Protein AF-A0A934EUV6-F1 (afdb_monomer)

Radius of gyration: 11.8 Å; Cα contacts (8 Å, |Δi|>4): 50; chains: 1; bounding box: 31×20×32 Å

Secondary structure (DSSP, 8-state):
-PPPP-EEEE-GGGS-SEEEETTEEEE-----HHHHHHHHHHHHHHHHHHT-

pLDDT: mean 86.02, std 12.13, range [41.38, 98.19]

Mean predicted aligned error: 4.95 Å

Sequence (52 aa):
MKGKRVIGYDNAEGKGDHRHYGDKEEVYTFKSVDKLFEDFYNDIKRVKKHES

Structure (mmCIF, N/CA/C/O backbone):
data_AF-A0A934EUV6-F1
#
_entry.id   AF-A0A934EUV6-F1
#
loop_
_atom_site.group_PDB
_atom_site.id
_atom_site.type_symbol
_atom_site.label_atom_id
_atom_site.label_alt_id
_atom_site.label_comp_id
_atom_site.label_asym_id
_atom_site.label_entity_id
_atom_site.label_seq_id
_atom_site.pdbx_PDB_ins_code
_atom_site.Cartn_x
_atom_site.Cartn_y
_atom_site.Cartn_z
_atom_site.occupancy
_atom_site.B_iso_or_equiv
_atom_site.auth_seq_id
_atom_site.auth_comp_id
_atom_site.auth_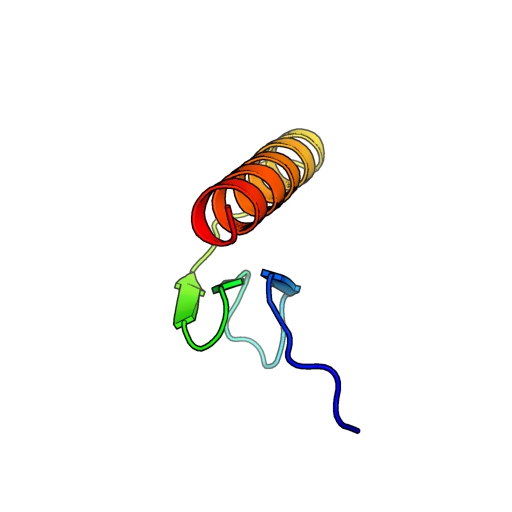asym_id
_atom_site.auth_atom_id
_atom_site.pdbx_PDB_model_num
ATOM 1 N N . MET A 1 1 ? -18.730 -14.698 7.508 1.00 41.38 1 MET A N 1
ATOM 2 C CA . MET A 1 1 ? -18.536 -13.237 7.382 1.00 41.38 1 MET A CA 1
ATOM 3 C C . MET A 1 1 ? -17.378 -13.017 6.423 1.00 41.38 1 MET A C 1
ATOM 5 O O . MET A 1 1 ? -16.308 -13.550 6.680 1.00 41.38 1 MET A O 1
ATOM 9 N N . LYS A 1 2 ? -17.594 -12.367 5.273 1.00 62.75 2 LYS A N 1
ATOM 10 C CA . LYS A 1 2 ? -16.505 -12.090 4.323 1.00 62.75 2 LYS A CA 1
ATOM 11 C C . LYS A 1 2 ? -15.612 -11.013 4.942 1.00 62.75 2 LYS A C 1
ATOM 13 O O . LYS A 1 2 ? -16.112 -9.935 5.247 1.00 62.75 2 LYS A O 1
ATOM 18 N N . GLY A 1 3 ? -14.336 -11.315 5.172 1.00 70.12 3 GLY A N 1
ATOM 19 C CA . GLY A 1 3 ? -13.370 -10.303 5.594 1.00 70.12 3 GLY A CA 1
ATOM 20 C C . GLY A 1 3 ? -13.279 -9.226 4.517 1.00 70.12 3 GLY A C 1
ATOM 21 O O . GLY A 1 3 ? -13.014 -9.545 3.358 1.00 70.12 3 GLY A O 1
ATOM 22 N N . LYS A 1 4 ? -13.558 -7.968 4.871 1.00 79.06 4 LYS A N 1
ATOM 23 C CA . LYS A 1 4 ? -13.366 -6.842 3.954 1.00 79.06 4 LYS A CA 1
ATOM 24 C C . LYS A 1 4 ? -11.866 -6.577 3.854 1.00 79.06 4 LYS A C 1
ATOM 26 O O . LYS A 1 4 ? -11.200 -6.428 4.877 1.00 79.06 4 LYS A O 1
ATOM 31 N N . ARG A 1 5 ? -11.326 -6.542 2.633 1.00 84.00 5 ARG A N 1
ATOM 32 C CA . ARG A 1 5 ? -9.938 -6.128 2.401 1.00 84.00 5 ARG A CA 1
ATOM 33 C C . ARG A 1 5 ? -9.825 -4.649 2.771 1.00 84.00 5 ARG A C 1
ATOM 35 O O . ARG A 1 5 ? -10.516 -3.820 2.192 1.00 84.00 5 ARG A O 1
ATOM 42 N N . VAL A 1 6 ? -8.996 -4.337 3.764 1.00 88.88 6 VAL A N 1
ATOM 43 C CA . VAL A 1 6 ? -8.774 -2.953 4.215 1.00 88.88 6 VAL A CA 1
ATOM 44 C C . VAL A 1 6 ? -7.541 -2.359 3.537 1.00 88.88 6 VAL A C 1
ATOM 46 O O . VAL A 1 6 ? -7.591 -1.228 3.069 1.00 88.88 6 VAL A O 1
ATOM 49 N N . ILE A 1 7 ? -6.463 -3.140 3.425 1.00 92.25 7 ILE A N 1
ATOM 50 C CA . ILE A 1 7 ? -5.248 -2.804 2.673 1.00 92.25 7 ILE A CA 1
ATOM 51 C C . ILE A 1 7 ? -4.788 -4.062 1.934 1.00 92.25 7 ILE A C 1
ATOM 53 O O . ILE A 1 7 ? -4.888 -5.165 2.476 1.00 92.25 7 ILE A O 1
ATOM 57 N N . GLY A 1 8 ? -4.274 -3.911 0.717 1.00 92.62 8 GLY A N 1
ATOM 58 C CA . GLY A 1 8 ? -3.621 -4.997 -0.013 1.00 92.62 8 GLY A CA 1
ATOM 59 C C . GLY A 1 8 ? -2.745 -4.474 -1.141 1.00 92.62 8 GLY A C 1
ATOM 60 O O . GLY A 1 8 ? -3.028 -3.424 -1.698 1.00 92.62 8 GLY A O 1
ATOM 61 N N . TYR A 1 9 ? -1.686 -5.200 -1.466 1.00 94.00 9 TYR A N 1
ATOM 62 C CA . TYR A 1 9 ? -0.857 -4.953 -2.641 1.00 94.00 9 TYR A CA 1
ATOM 63 C C . TYR A 1 9 ? -0.828 -6.257 -3.419 1.00 94.00 9 TYR A C 1
ATOM 65 O O . TYR A 1 9 ? -0.516 -7.298 -2.836 1.00 94.00 9 TYR A O 1
ATOM 73 N N . ASP A 1 10 ? -1.200 -6.219 -4.690 1.00 90.00 10 ASP A N 1
ATOM 74 C CA . ASP A 1 10 ? -1.184 -7.403 -5.535 1.00 90.00 10 ASP A CA 1
ATOM 75 C C . ASP A 1 10 ? -0.961 -7.030 -7.011 1.00 90.00 10 ASP A C 1
ATOM 77 O O . ASP A 1 10 ? -0.835 -5.857 -7.368 1.00 90.00 10 ASP A O 1
ATOM 81 N N . ASN A 1 11 ? -0.804 -8.049 -7.849 1.00 86.25 11 ASN A N 1
ATOM 82 C CA . ASN A 1 11 ? -0.494 -7.941 -9.273 1.00 86.25 11 ASN A CA 1
ATOM 83 C C . ASN A 1 11 ? -1.568 -8.614 -10.152 1.00 86.25 11 ASN A C 1
ATOM 85 O O . ASN A 1 11 ? -1.269 -9.096 -11.249 1.00 86.25 11 ASN A O 1
ATOM 89 N N . ALA A 1 12 ? -2.807 -8.710 -9.662 1.00 79.50 12 ALA A N 1
ATOM 90 C CA . ALA A 1 12 ? -3.864 -9.486 -10.297 1.00 79.50 12 ALA A CA 1
ATOM 91 C C . ALA A 1 12 ? -4.220 -9.032 -11.730 1.00 79.50 12 ALA A C 1
ATOM 93 O O . ALA A 1 12 ? -4.169 -7.855 -12.093 1.00 79.50 12 ALA A O 1
ATOM 94 N N . GLU A 1 13 ? -4.626 -10.019 -12.536 1.00 68.94 13 GLU A N 1
ATOM 95 C CA . GLU A 1 13 ? -5.306 -9.872 -13.837 1.00 68.94 13 GLU A CA 1
AT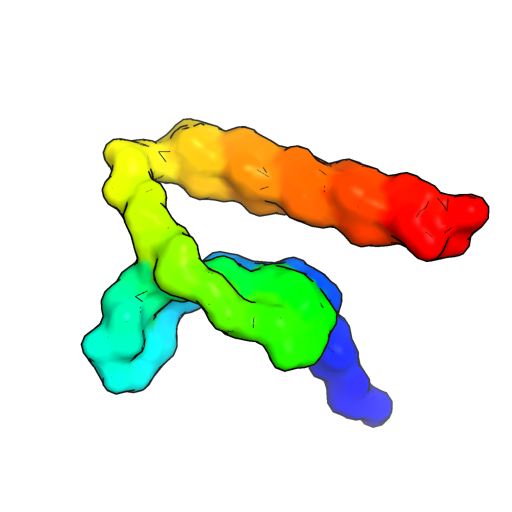OM 96 C C . GLU A 1 13 ? -4.561 -9.071 -14.918 1.00 68.94 13 GLU A C 1
ATOM 98 O O . GLU A 1 13 ? -5.167 -8.593 -15.874 1.00 68.94 13 GLU A O 1
ATOM 103 N N . GLY A 1 14 ? -3.237 -8.931 -14.811 1.00 70.88 14 GLY A N 1
ATOM 104 C CA . GLY A 1 14 ? -2.454 -8.204 -15.816 1.00 70.88 14 GLY A CA 1
ATOM 105 C C . GLY A 1 14 ? -2.660 -6.687 -15.780 1.00 70.88 14 GLY A C 1
ATOM 106 O O . GLY A 1 14 ? -2.224 -5.995 -16.697 1.00 70.88 14 GLY A O 1
ATOM 107 N N . LYS A 1 15 ? -3.270 -6.156 -14.710 1.00 76.19 15 LYS A N 1
ATOM 108 C CA . LYS A 1 15 ? -3.386 -4.710 -14.452 1.00 76.19 15 LYS A CA 1
ATOM 109 C C . LYS A 1 15 ? -2.056 -4.057 -14.055 1.00 76.19 15 LYS A C 1
ATOM 111 O O . LYS A 1 15 ? -1.968 -2.834 -13.980 1.00 76.19 15 LYS A O 1
ATOM 116 N N . GLY A 1 16 ? -1.030 -4.873 -13.815 1.00 83.38 16 GLY A N 1
ATOM 117 C CA . GLY A 1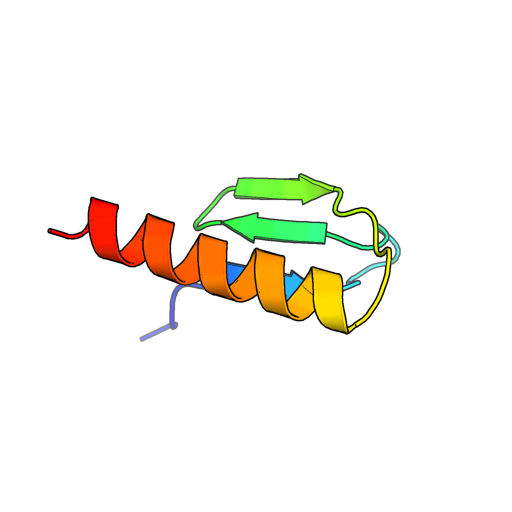 16 ? 0.220 -4.446 -13.206 1.00 83.38 16 GLY A CA 1
ATOM 118 C C . GLY A 1 16 ? 0.101 -4.336 -11.688 1.00 83.38 16 GLY A C 1
ATOM 119 O O . GLY A 1 16 ? -0.895 -4.743 -11.081 1.00 83.38 16 GLY A O 1
ATOM 120 N N . ASP A 1 17 ? 1.155 -3.805 -11.085 1.00 87.94 17 ASP A N 1
ATOM 121 C CA . ASP A 1 17 ? 1.239 -3.603 -9.646 1.00 87.94 17 ASP A CA 1
ATOM 122 C C . ASP A 1 17 ? 0.179 -2.594 -9.191 1.00 87.94 17 ASP A C 1
ATOM 124 O O . ASP A 1 17 ? 0.068 -1.484 -9.723 1.00 87.94 17 ASP A O 1
ATOM 128 N N . HIS A 1 18 ? -0.610 -2.967 -8.189 1.00 92.19 18 HIS 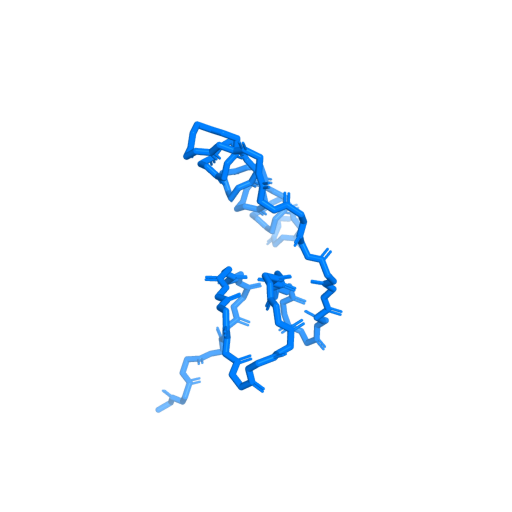A N 1
ATOM 129 C CA . HIS A 1 18 ? -1.633 -2.084 -7.652 1.00 92.19 18 HIS A CA 1
ATOM 130 C C . HIS A 1 18 ? -1.817 -2.248 -6.152 1.00 92.19 18 HIS A C 1
ATOM 132 O O . HIS A 1 18 ? -1.440 -3.242 -5.524 1.00 92.19 18 HIS A O 1
ATOM 138 N N . ARG A 1 19 ? -2.407 -1.204 -5.580 1.00 92.44 19 ARG A N 1
ATOM 139 C CA . ARG A 1 19 ? -2.664 -1.061 -4.160 1.00 92.44 19 ARG A CA 1
ATOM 140 C C . ARG A 1 19 ? -4.150 -0.867 -3.906 1.00 92.44 19 ARG A C 1
ATOM 142 O O . ARG A 1 19 ? -4.807 -0.060 -4.557 1.00 92.44 19 ARG A O 1
ATOM 149 N N . HIS A 1 20 ? -4.645 -1.585 -2.910 1.00 90.75 20 HIS A N 1
ATOM 150 C CA . HIS A 1 20 ? -6.010 -1.555 -2.406 1.00 90.75 20 HIS A CA 1
ATOM 151 C C . HIS A 1 20 ? -6.074 -0.801 -1.084 1.00 90.75 20 HIS A C 1
ATOM 153 O O . HIS A 1 20 ? -5.291 -1.073 -0.173 1.00 90.75 20 HIS A O 1
ATOM 159 N N . TYR A 1 21 ? -7.073 0.066 -0.960 1.00 86.81 21 TYR A N 1
ATOM 160 C CA . TYR A 1 21 ? -7.416 0.816 0.242 1.00 86.81 21 TYR A CA 1
ATOM 161 C C . TYR A 1 21 ? -8.928 0.854 0.438 1.00 86.81 21 TYR A C 1
ATOM 163 O O . TYR A 1 21 ? -9.630 1.682 -0.150 1.00 86.81 21 TYR A O 1
ATOM 171 N N . GLY A 1 22 ? -9.445 -0.032 1.287 1.0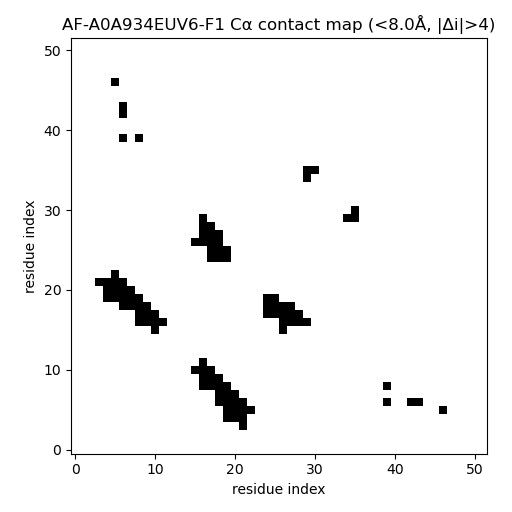0 82.88 22 GLY A N 1
ATOM 172 C CA . GLY A 1 22 ? -10.881 -0.247 1.426 1.00 82.88 22 GLY A CA 1
ATOM 173 C C . GLY A 1 22 ? -11.504 -0.570 0.067 1.00 82.88 22 GLY A C 1
ATOM 174 O O . GLY A 1 22 ? -11.217 -1.613 -0.507 1.00 82.88 22 GLY A O 1
ATOM 175 N N . ASP A 1 23 ? -12.327 0.347 -0.445 1.00 84.44 23 ASP A N 1
ATOM 176 C CA . ASP A 1 23 ? -13.009 0.210 -1.740 1.00 84.44 23 ASP A CA 1
ATOM 177 C C . ASP A 1 23 ? -12.284 0.947 -2.891 1.00 84.44 23 ASP A C 1
ATOM 179 O O . ASP A 1 23 ? -12.834 1.084 -3.982 1.00 84.44 23 ASP A O 1
ATOM 183 N N . LYS A 1 24 ? -11.070 1.466 -2.653 1.00 86.38 24 LYS A N 1
ATOM 184 C CA . LYS A 1 24 ? 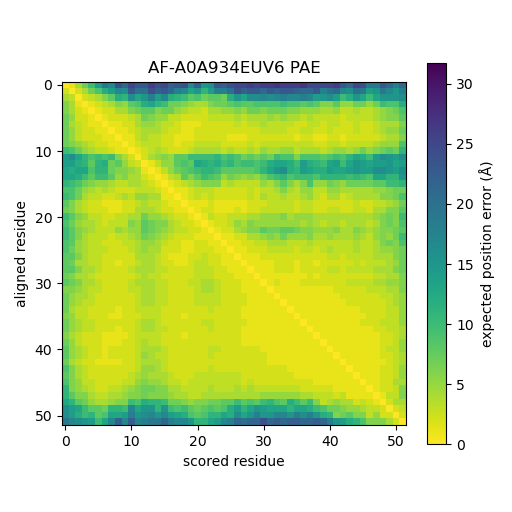-10.249 2.171 -3.652 1.00 86.38 24 LYS A CA 1
ATOM 185 C C . LYS A 1 24 ? -9.110 1.288 -4.152 1.00 86.38 24 LYS A C 1
ATOM 187 O O . LYS A 1 24 ? -8.441 0.636 -3.355 1.00 86.38 24 LYS A O 1
ATOM 192 N N . GLU A 1 25 ? -8.856 1.352 -5.454 1.00 89.81 25 GLU A N 1
ATOM 193 C CA . GLU A 1 25 ? -7.726 0.714 -6.136 1.00 89.81 25 GLU A CA 1
ATOM 194 C C . GLU A 1 25 ? -6.935 1.796 -6.879 1.00 89.81 25 GLU A C 1
ATOM 196 O O . GLU A 1 25 ? -7.523 2.667 -7.526 1.00 89.81 25 GLU A O 1
ATOM 201 N N . GLU A 1 26 ? -5.610 1.765 -6.771 1.00 90.69 26 GLU A N 1
ATOM 202 C CA . GLU A 1 26 ? -4.719 2.668 -7.499 1.00 90.69 26 GLU A CA 1
ATOM 203 C C . GLU A 1 26 ? -3.468 1.937 -7.989 1.00 90.69 26 GLU A C 1
ATOM 205 O O . GLU A 1 26 ? -3.015 0.965 -7.379 1.00 90.69 26 GLU A O 1
ATOM 210 N N . VA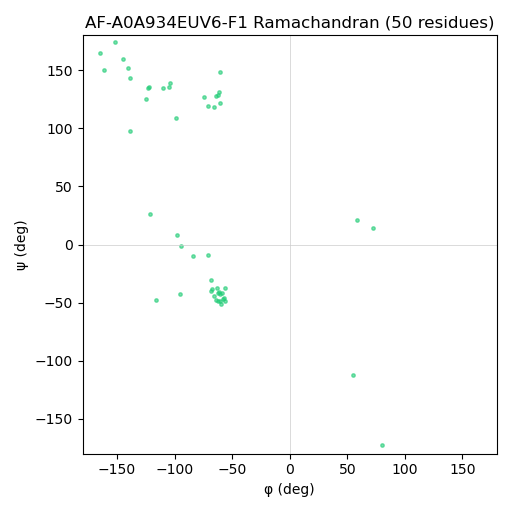L A 1 27 ? -2.896 2.423 -9.093 1.00 92.25 27 VAL A N 1
ATOM 211 C CA . VAL A 1 27 ? -1.639 1.894 -9.630 1.00 92.25 27 VAL A CA 1
ATOM 212 C C . VAL A 1 27 ? -0.532 2.097 -8.601 1.00 92.25 27 VAL A C 1
ATOM 214 O O . VAL A 1 27 ? -0.338 3.197 -8.081 1.00 92.25 27 VAL A O 1
ATOM 217 N N . TYR A 1 28 ? 0.225 1.038 -8.343 1.00 93.38 28 TYR A N 1
ATOM 218 C CA . TYR A 1 28 ? 1.424 1.076 -7.525 1.00 93.38 28 TYR A CA 1
ATOM 219 C C . TYR A 1 28 ? 2.633 0.868 -8.431 1.00 93.38 28 TYR A C 1
ATOM 221 O O . TYR A 1 28 ? 2.625 -0.001 -9.284 1.00 93.38 28 TYR A O 1
ATOM 229 N N . THR A 1 29 ? 3.692 1.657 -8.287 1.00 93.12 29 THR A N 1
ATOM 230 C CA . THR A 1 29 ? 4.937 1.398 -9.024 1.00 93.12 29 THR A CA 1
ATOM 231 C C . THR A 1 29 ? 5.896 0.670 -8.103 1.00 93.12 29 THR A C 1
ATOM 233 O O . THR A 1 29 ? 6.440 1.288 -7.183 1.00 93.12 29 THR A O 1
ATOM 236 N N . PHE A 1 30 ? 6.132 -0.620 -8.349 1.00 93.25 30 PHE A N 1
ATOM 237 C CA . PHE A 1 30 ? 7.135 -1.359 -7.597 1.00 93.25 30 PHE A CA 1
ATOM 238 C C . PHE A 1 30 ? 8.529 -0.764 -7.826 1.00 93.25 30 PHE A C 1
ATOM 240 O O . PHE A 1 30 ? 8.964 -0.551 -8.958 1.00 93.25 30 PHE A O 1
ATOM 247 N N . LYS A 1 31 ? 9.233 -0.477 -6.727 1.00 95.88 31 LYS A N 1
ATOM 248 C CA . LYS A 1 31 ? 10.600 0.073 -6.748 1.00 95.88 31 LYS A CA 1
ATOM 249 C C . LYS A 1 31 ? 11.610 -0.886 -6.138 1.00 95.88 31 LYS A C 1
ATOM 251 O O . LYS A 1 31 ? 12.675 -1.108 -6.702 1.00 95.88 31 LYS A O 1
ATOM 256 N N . SER A 1 32 ? 11.285 -1.427 -4.971 1.00 97.06 32 SER A N 1
ATOM 257 C CA . SER A 1 32 ? 12.080 -2.421 -4.261 1.00 97.06 32 SER A CA 1
ATOM 258 C C . SER A 1 32 ? 11.227 -3.080 -3.182 1.00 97.06 32 SER A C 1
ATOM 260 O O . SER A 1 32 ? 10.177 -2.559 -2.796 1.00 97.06 32 SER A O 1
ATOM 262 N N . VAL A 1 33 ? 11.704 -4.210 -2.662 1.00 96.62 33 VAL A N 1
ATOM 263 C CA . VAL A 1 33 ? 11.066 -4.912 -1.542 1.00 96.62 33 VAL A CA 1
ATOM 264 C C . VAL A 1 33 ? 11.018 -4.028 -0.289 1.00 96.62 33 VAL A C 1
ATOM 266 O O . VAL A 1 33 ? 9.972 -3.933 0.346 1.00 96.62 33 VAL A O 1
ATOM 269 N N . ASP A 1 34 ? 12.101 -3.313 0.023 1.00 98.19 34 ASP A N 1
ATOM 270 C CA . ASP A 1 34 ? 12.142 -2.405 1.178 1.00 98.19 34 ASP A CA 1
ATOM 271 C C . ASP A 1 34 ? 11.105 -1.286 1.057 1.00 98.19 34 ASP A C 1
ATOM 273 O O . ASP A 1 34 ? 10.420 -0.959 2.028 1.00 98.19 34 ASP A O 1
ATOM 277 N N . LYS A 1 35 ? 10.942 -0.732 -0.153 1.00 97.56 35 LYS A N 1
ATOM 278 C CA . LYS A 1 35 ? 9.963 0.326 -0.395 1.00 97.56 35 LYS A CA 1
ATOM 279 C C . LYS A 1 35 ? 8.530 -0.192 -0.281 1.00 97.56 35 LYS A C 1
ATOM 281 O O . LYS A 1 35 ? 7.693 0.472 0.323 1.00 97.56 35 LYS A O 1
ATOM 286 N N . LEU A 1 36 ? 8.276 -1.399 -0.784 1.00 96.00 36 LEU A N 1
ATOM 287 C CA . LEU A 1 36 ? 6.992 -2.078 -0.622 1.00 96.00 36 LEU A CA 1
ATOM 288 C C . LEU A 1 36 ? 6.637 -2.257 0.860 1.00 96.00 36 LEU A C 1
ATOM 290 O O . LEU A 1 36 ? 5.519 -1.937 1.261 1.00 96.00 36 LEU A O 1
ATOM 294 N N . PHE A 1 37 ? 7.583 -2.721 1.683 1.00 96.75 37 PHE A N 1
ATOM 295 C CA . PHE A 1 37 ? 7.359 -2.853 3.124 1.00 96.75 37 PHE A CA 1
ATOM 296 C C . PHE A 1 37 ? 7.086 -1.503 3.787 1.00 96.75 37 PHE A C 1
ATOM 298 O O . PHE A 1 37 ? 6.124 -1.384 4.547 1.00 96.75 37 PHE A O 1
ATOM 305 N N . GLU A 1 38 ? 7.906 -0.488 3.509 1.00 97.69 38 GLU A N 1
ATOM 306 C CA . GLU A 1 38 ? 7.737 0.853 4.072 1.00 97.69 38 GLU A CA 1
ATOM 307 C C . GLU A 1 38 ? 6.347 1.422 3.755 1.00 97.69 38 GLU A C 1
ATOM 309 O O . GLU A 1 38 ? 5.638 1.889 4.652 1.00 97.69 38 GLU A O 1
ATOM 314 N N . ASP A 1 39 ? 5.943 1.346 2.487 1.00 96.06 39 ASP A N 1
ATOM 315 C CA . ASP A 1 39 ? 4.657 1.854 2.025 1.00 96.06 39 ASP A CA 1
ATOM 316 C C . ASP A 1 39 ? 3.507 1.077 2.686 1.00 96.06 39 ASP A C 1
ATOM 318 O O . ASP A 1 39 ? 2.635 1.687 3.303 1.00 96.06 39 ASP A O 1
ATOM 322 N N . PHE A 1 40 ? 3.558 -0.258 2.698 1.00 94.75 40 PHE A N 1
ATOM 323 C CA . PHE A 1 40 ? 2.536 -1.086 3.348 1.00 94.75 40 PHE A CA 1
ATOM 324 C C . PHE A 1 40 ? 2.382 -0.783 4.850 1.00 94.75 40 PHE A C 1
ATOM 326 O O . PHE A 1 40 ? 1.266 -0.673 5.366 1.00 94.75 40 PHE A O 1
ATOM 333 N N . TYR A 1 41 ? 3.485 -0.589 5.578 1.00 95.44 41 TYR A N 1
ATOM 334 C CA . TYR A 1 41 ? 3.424 -0.215 6.994 1.00 95.44 41 TYR A CA 1
ATOM 335 C C . TYR A 1 41 ? 2.849 1.188 7.214 1.00 95.44 41 TYR A C 1
ATOM 337 O O . TYR A 1 41 ? 2.105 1.405 8.177 1.00 95.44 41 TYR A O 1
ATOM 345 N N . ASN A 1 42 ? 3.182 2.150 6.352 1.00 94.44 42 ASN A N 1
ATOM 346 C CA . ASN A 1 42 ? 2.613 3.495 6.415 1.00 94.44 42 ASN A CA 1
ATOM 347 C C . ASN A 1 42 ? 1.101 3.471 6.188 1.00 94.44 42 ASN A C 1
ATOM 349 O O . ASN A 1 42 ? 0.358 4.180 6.870 1.00 94.44 42 ASN A O 1
ATOM 353 N N . ASP A 1 43 ? 0.646 2.609 5.294 1.00 92.75 43 ASP A N 1
ATOM 354 C CA . ASP A 1 43 ? -0.759 2.412 4.984 1.00 92.75 43 ASP A CA 1
ATOM 355 C C . ASP A 1 43 ? -1.525 1.834 6.178 1.00 92.75 43 ASP A C 1
ATOM 357 O O . ASP A 1 43 ? -2.567 2.369 6.568 1.00 92.75 43 ASP A O 1
ATOM 361 N N . ILE A 1 44 ? -0.957 0.824 6.851 1.00 92.06 44 ILE A N 1
ATOM 362 C CA . ILE A 1 44 ? -1.517 0.273 8.096 1.00 92.06 44 ILE A CA 1
ATOM 363 C C . ILE A 1 44 ? -1.660 1.366 9.158 1.00 92.06 44 ILE A C 1
ATOM 365 O O . ILE A 1 44 ? -2.697 1.465 9.818 1.00 92.06 44 ILE A O 1
ATOM 369 N N . LYS A 1 45 ? -0.629 2.202 9.338 1.00 92.75 45 LYS A N 1
ATOM 370 C CA . LYS A 1 45 ? -0.664 3.307 10.311 1.00 92.75 45 LYS A CA 1
ATOM 371 C C . LYS A 1 45 ? -1.758 4.319 9.977 1.00 92.75 45 LYS A C 1
ATOM 373 O O . LYS A 1 45 ? -2.443 4.787 10.885 1.00 92.75 45 LYS A O 1
ATOM 378 N N . ARG A 1 46 ? -1.931 4.655 8.693 1.00 89.31 46 ARG A N 1
ATOM 379 C CA . ARG A 1 46 ? -2.983 5.574 8.234 1.00 89.31 46 ARG A CA 1
ATOM 380 C C . ARG A 1 46 ? -4.360 5.027 8.568 1.00 89.31 46 ARG A C 1
ATOM 382 O O . ARG A 1 46 ? -5.141 5.762 9.161 1.00 89.31 46 ARG A O 1
ATOM 389 N N . VAL A 1 47 ? -4.629 3.761 8.254 1.00 87.00 47 VAL A N 1
ATOM 390 C CA . VAL A 1 47 ? -5.920 3.125 8.555 1.00 87.00 47 VAL A CA 1
ATOM 391 C C . VAL A 1 47 ? -6.198 3.132 10.055 1.00 87.00 47 VAL A C 1
ATOM 393 O O . VAL A 1 47 ? -7.221 3.670 10.463 1.00 87.00 47 VAL A O 1
ATOM 396 N N . LYS A 1 48 ? -5.252 2.675 10.886 1.00 85.44 48 LYS A N 1
ATOM 397 C CA . LYS A 1 48 ? -5.423 2.667 12.352 1.00 85.44 48 LYS A CA 1
ATOM 398 C C . LYS A 1 48 ? -5.738 4.050 12.930 1.00 85.44 48 LYS A C 1
ATOM 400 O O . LYS A 1 48 ? -6.538 4.159 13.850 1.00 85.44 48 LYS A O 1
ATOM 405 N N . LYS A 1 49 ? -5.130 5.112 12.387 1.00 81.12 49 LYS A N 1
ATOM 406 C CA . LYS A 1 49 ? -5.387 6.494 12.823 1.00 81.12 49 LYS A CA 1
ATOM 407 C C . LYS A 1 49 ? -6.794 6.990 12.460 1.00 81.12 49 LYS A C 1
ATOM 409 O O . LYS A 1 49 ? -7.312 7.842 13.166 1.00 81.12 49 LYS A O 1
ATOM 414 N N . HIS A 1 50 ? -7.388 6.507 11.368 1.00 67.06 50 HIS A N 1
ATOM 415 C CA . HIS A 1 50 ? -8.741 6.906 10.947 1.00 67.06 50 HIS A CA 1
ATOM 416 C C . HIS A 1 50 ? -9.851 6.106 11.653 1.00 67.06 50 HIS A C 1
ATOM 418 O O . HIS A 1 50 ? -11.017 6.462 11.525 1.00 67.06 50 HIS A O 1
ATOM 424 N N . GLU A 1 51 ? -9.500 5.046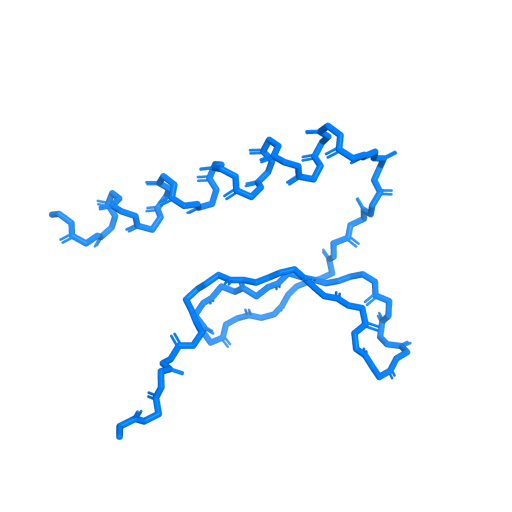 12.386 1.00 61.00 51 GLU A N 1
ATOM 425 C CA . GLU A 1 51 ? -10.418 4.250 13.217 1.00 61.00 51 GLU A CA 1
ATOM 426 C C . GLU A 1 51 ? -10.457 4.708 14.692 1.00 61.00 51 GLU A C 1
ATOM 428 O O . GLU A 1 51 ? -11.181 4.112 15.487 1.00 61.00 51 GLU A O 1
ATOM 433 N N . SER A 1 52 ? -9.665 5.727 15.063 1.00 51.78 52 SER A N 1
ATOM 434 C CA . SER A 1 52 ? -9.534 6.261 16.434 1.00 51.78 52 SER A CA 1
ATOM 435 C C . SER A 1 52 ? -10.349 7.530 16.661 1.00 51.78 52 SER A C 1
ATOM 437 O O . SER A 1 52 ? -10.404 8.359 15.725 1.00 51.78 52 SER A O 1
#

Foldseek 3Di:
DDDQCQWDWDQPDPPGTWIDHRPDIDHDDDDDPVVVVVVRVVSVVVVVVVVD

Solvent-accessible surface area (backbone atoms only — not comparable to full-atom values): 3286 Å² total; per-residue (Å²): 132,87,82,76,64,56,68,49,75,52,58,65,94,79,76,45,45,29,36,38,49,56,96,45,76,47,85,39,79,87,84,46,72,69,54,52,52,53,52,54,52,5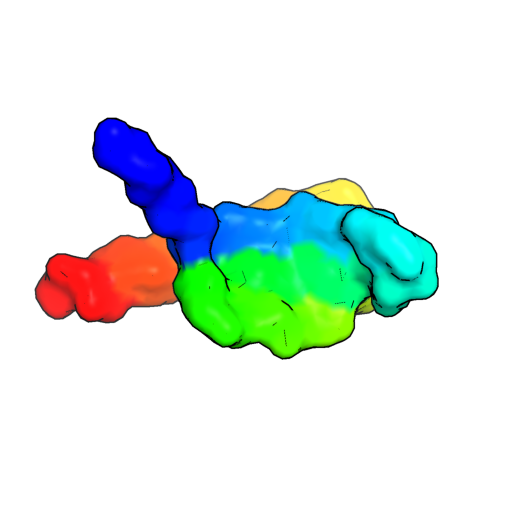2,50,52,54,52,53,58,59,73,76,104